Protein AF-A0A182YFZ0-F1 (afdb_monomer_lite)

pLDDT: mean 85.12, std 17.54, range [45.38, 98.5]

Secondary structure (DSSP, 8-state):
--TTTTTPPEEEEEEEEEETTEEEEEEEETT-S--EEEEHHHHHHH-HHHHHHHHHTT-------TT------------------

Sequence (85 aa):
MNGFEKGYIPEKILGATEGDKELLFLIQWKDKDRAQLVKSKDARKHCPQLVIDFYEERLIWQSVDTSTRVLLCDREEVDEPDPEV

Structure (mmCIF, N/CA/C/O backbone):
data_AF-A0A182YFZ0-F1
#
_entry.id   AF-A0A182YFZ0-F1
#
loop_
_atom_site.group_PDB
_atom_site.id
_atom_site.type_symbol
_atom_site.label_atom_id
_atom_site.label_alt_id
_atom_site.label_comp_id
_atom_site.label_asym_id
_atom_site.label_entity_id
_atom_site.label_seq_id
_atom_site.pdbx_PDB_ins_code
_atom_site.Cartn_x
_atom_site.Cartn_y
_atom_site.Cartn_z
_atom_site.occupancy
_atom_site.B_iso_or_equiv
_atom_site.auth_seq_id
_atom_site.auth_comp_id
_atom_site.auth_asym_id
_atom_site.auth_atom_id
_atom_site.pdbx_PDB_model_num
ATOM 1 N N . MET A 1 1 ? -8.863 -11.759 -8.888 1.00 63.19 1 MET A N 1
ATOM 2 C CA . MET A 1 1 ? -9.462 -10.441 -8.629 1.00 63.19 1 MET A CA 1
ATOM 3 C C . MET A 1 1 ? -8.992 -9.888 -7.301 1.00 63.19 1 MET A C 1
ATOM 5 O O . MET A 1 1 ? -9.214 -10.534 -6.274 1.00 63.19 1 MET A O 1
ATOM 9 N N . ASN A 1 2 ? -8.308 -8.745 -7.324 1.00 81.50 2 ASN A N 1
ATOM 10 C CA . ASN A 1 2 ? -7.868 -8.038 -6.114 1.00 81.50 2 ASN A CA 1
ATOM 11 C C . ASN A 1 2 ? -9.024 -7.189 -5.530 1.00 81.50 2 ASN A C 1
ATOM 13 O O . ASN A 1 2 ? -10.108 -7.127 -6.111 1.00 81.50 2 ASN A O 1
ATOM 17 N N . GLY A 1 3 ? -8.836 -6.582 -4.354 1.00 90.19 3 GLY A N 1
ATOM 18 C CA . GLY A 1 3 ? -9.875 -5.755 -3.722 1.00 90.19 3 GLY A CA 1
ATOM 19 C C . GLY A 1 3 ? -10.261 -4.516 -4.542 1.00 90.19 3 GLY A C 1
ATOM 20 O O . GLY A 1 3 ? -11.423 -4.115 -4.520 1.00 90.19 3 GLY A O 1
ATOM 21 N N . PHE A 1 4 ? -9.336 -3.971 -5.341 1.00 93.81 4 PHE A N 1
ATOM 22 C CA . PHE A 1 4 ? -9.593 -2.814 -6.204 1.00 93.81 4 PHE A CA 1
ATOM 23 C C . PHE A 1 4 ? -10.586 -3.126 -7.327 1.00 93.81 4 PHE A C 1
ATOM 25 O O . PHE A 1 4 ? -11.520 -2.360 -7.542 1.00 93.81 4 PHE A O 1
ATOM 32 N N . GLU A 1 5 ? -10.462 -4.282 -7.984 1.00 93.0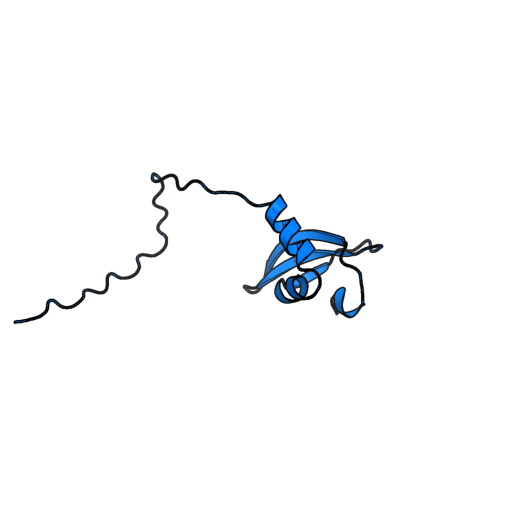6 5 GLU A N 1
ATOM 33 C CA . GLU A 1 5 ? -11.413 -4.727 -9.018 1.00 93.06 5 GLU A CA 1
ATOM 34 C C . GLU A 1 5 ? -12.835 -4.935 -8.476 1.00 93.06 5 GLU A C 1
ATOM 36 O O . GLU A 1 5 ? -13.804 -4.892 -9.229 1.00 93.06 5 GLU A O 1
ATOM 41 N N . LYS A 1 6 ? -12.972 -5.145 -7.161 1.00 93.44 6 LYS A N 1
ATOM 42 C CA . LYS A 1 6 ? -14.263 -5.285 -6.473 1.00 93.44 6 LYS A CA 1
ATOM 43 C C . LYS A 1 6 ? -14.824 -3.953 -5.964 1.00 93.44 6 LYS A C 1
ATOM 45 O O . LYS A 1 6 ? -15.877 -3.953 -5.332 1.00 93.44 6 LYS A O 1
ATOM 50 N N . GLY A 1 7 ? -14.121 -2.841 -6.190 1.00 94.06 7 GLY A N 1
ATOM 51 C CA . GLY A 1 7 ? -14.505 -1.520 -5.692 1.00 94.06 7 GLY A CA 1
ATOM 52 C C . GLY A 1 7 ? -14.383 -1.371 -4.174 1.00 94.06 7 GLY A C 1
ATOM 53 O O . GLY A 1 7 ? -15.080 -0.549 -3.584 1.00 94.06 7 GLY A O 1
ATOM 54 N N . TYR A 1 8 ? -13.545 -2.178 -3.514 1.00 96.44 8 TYR A N 1
ATOM 55 C CA . TYR A 1 8 ? -13.325 -2.037 -2.076 1.00 96.44 8 TYR A CA 1
ATOM 56 C C . TYR A 1 8 ? -12.507 -0.781 -1.780 1.00 96.44 8 TYR A C 1
ATOM 58 O O . TYR A 1 8 ? -11.567 -0.447 -2.502 1.00 96.44 8 TYR A O 1
ATOM 66 N N . ILE A 1 9 ? -12.851 -0.106 -0.686 1.00 97.44 9 ILE A N 1
ATOM 67 C CA . ILE A 1 9 ? -12.145 1.093 -0.240 1.00 97.44 9 ILE A CA 1
ATOM 68 C C . ILE A 1 9 ? -10.934 0.642 0.588 1.00 97.44 9 ILE A C 1
ATOM 70 O O . ILE A 1 9 ? -11.127 -0.058 1.588 1.00 97.44 9 ILE A O 1
ATOM 74 N N . PRO A 1 10 ? -9.697 0.982 0.188 1.00 97.81 10 PRO A N 1
ATOM 75 C CA . PRO A 1 10 ? -8.519 0.669 0.985 1.00 97.81 10 PRO A CA 1
ATOM 76 C C . PRO A 1 10 ? -8.537 1.508 2.267 1.00 97.81 10 PRO A C 1
ATOM 78 O O . PRO A 1 10 ? -8.812 2.705 2.226 1.00 97.81 10 PRO A O 1
ATOM 81 N N . GLU A 1 11 ? -8.263 0.873 3.401 1.00 97.75 11 GLU A N 1
ATOM 82 C CA . GLU A 1 11 ? -8.305 1.512 4.720 1.00 97.75 11 GLU A CA 1
ATOM 83 C C . GLU A 1 11 ? -6.910 1.682 5.318 1.00 97.75 11 GLU A C 1
ATOM 85 O O . GLU A 1 11 ? -6.602 2.739 5.858 1.00 97.75 11 GLU A O 1
ATOM 90 N N . LYS A 1 12 ? -6.052 0.657 5.214 1.00 97.69 12 LYS A N 1
ATOM 91 C CA . LYS A 1 12 ? -4.686 0.703 5.750 1.00 97.69 12 LYS A CA 1
ATOM 92 C C . LYS A 1 12 ? -3.761 -0.282 5.043 1.00 97.69 12 LYS A C 1
ATOM 94 O O . LYS A 1 12 ? -4.181 -1.375 4.670 1.00 97.69 12 LYS A O 1
ATOM 99 N N . ILE A 1 13 ? -2.483 0.065 4.910 1.00 98.38 13 ILE A N 1
ATOM 100 C CA . ILE A 1 13 ? -1.434 -0.897 4.555 1.00 98.38 13 ILE A CA 1
ATOM 101 C C . ILE A 1 13 ? -0.859 -1.471 5.852 1.00 98.38 13 ILE A C 1
ATOM 103 O O . ILE A 1 13 ? -0.317 -0.746 6.684 1.00 98.38 13 ILE A O 1
ATOM 107 N N . LEU A 1 14 ? -1.003 -2.780 6.045 1.00 97.62 14 LEU A N 1
ATOM 108 C CA . LEU A 1 14 ? -0.565 -3.469 7.261 1.00 97.62 14 LEU A CA 1
ATOM 109 C C . LEU A 1 14 ? 0.918 -3.843 7.207 1.00 97.62 14 LEU A C 1
ATOM 111 O O . LEU A 1 14 ? 1.597 -3.873 8.230 1.00 97.62 14 LEU A O 1
ATOM 115 N N . GLY A 1 15 ? 1.425 -4.113 6.008 1.00 97.81 15 GLY A N 1
ATOM 116 C CA . GLY A 1 15 ? 2.800 -4.530 5.790 1.00 97.81 15 GLY A CA 1
ATOM 117 C C . GLY A 1 15 ? 3.146 -4.595 4.312 1.00 97.81 15 GLY A C 1
ATOM 118 O O . GLY A 1 15 ? 2.292 -4.401 3.442 1.00 97.81 15 GLY A O 1
ATOM 119 N N . ALA A 1 16 ? 4.409 -4.898 4.043 1.00 97.75 16 ALA A N 1
ATOM 120 C CA . ALA A 1 16 ? 4.926 -5.092 2.702 1.00 97.75 16 ALA A CA 1
ATOM 121 C C . ALA A 1 16 ? 5.792 -6.353 2.653 1.00 97.75 16 ALA A C 1
ATOM 123 O O . ALA A 1 16 ? 6.395 -6.744 3.651 1.00 97.75 16 ALA A O 1
ATOM 124 N N . THR A 1 17 ? 5.833 -6.995 1.494 1.00 97.69 17 THR A N 1
ATOM 125 C CA . THR A 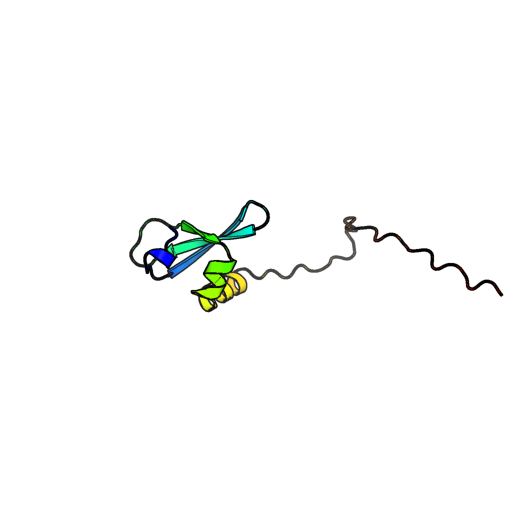1 17 ? 6.682 -8.157 1.230 1.00 97.69 17 THR A CA 1
ATOM 126 C C . THR A 1 17 ? 7.132 -8.137 -0.224 1.00 97.69 17 THR A C 1
ATOM 128 O O . THR A 1 17 ? 6.527 -7.457 -1.053 1.00 97.69 17 THR A O 1
ATOM 131 N N . GLU A 1 18 ? 8.186 -8.873 -0.539 1.00 96.31 18 GLU A N 1
ATOM 132 C CA . GLU A 1 18 ? 8.660 -9.050 -1.905 1.00 96.31 18 GLU A CA 1
ATOM 133 C C . GLU A 1 18 ? 8.333 -10.470 -2.372 1.00 96.31 18 GLU A C 1
ATOM 135 O O . GLU A 1 18 ? 8.594 -11.445 -1.670 1.00 96.31 18 GLU A O 1
ATOM 140 N N . GLY A 1 19 ? 7.739 -10.584 -3.556 1.00 91.88 19 GLY A N 1
ATOM 141 C CA . GLY A 1 19 ? 7.431 -11.852 -4.207 1.00 91.88 19 GLY A CA 1
ATOM 142 C C . GLY A 1 19 ? 7.669 -11.715 -5.702 1.00 91.88 19 GLY A C 1
ATOM 143 O O . GLY A 1 19 ? 7.279 -10.711 -6.292 1.00 91.88 19 GLY A O 1
ATOM 144 N N . ASP A 1 20 ? 8.352 -12.684 -6.310 1.00 91.06 20 ASP A N 1
ATOM 145 C CA . ASP A 1 20 ? 8.718 -12.657 -7.734 1.00 91.06 20 ASP A CA 1
ATOM 146 C C . ASP A 1 20 ? 9.424 -11.358 -8.174 1.00 91.06 20 ASP A C 1
ATOM 148 O O . ASP A 1 20 ? 9.197 -10.852 -9.273 1.00 91.06 20 ASP A O 1
ATOM 152 N N . LYS A 1 21 ? 10.293 -10.808 -7.309 1.00 93.25 21 LYS A N 1
ATOM 153 C CA . LYS A 1 21 ? 10.993 -9.520 -7.512 1.00 93.25 21 LYS A CA 1
ATOM 154 C C . LYS A 1 21 ? 10.053 -8.315 -7.649 1.00 93.25 21 LYS A C 1
ATOM 156 O O . LYS A 1 21 ? 10.427 -7.274 -8.190 1.00 93.25 21 LYS A O 1
ATOM 161 N N . GLU A 1 22 ? 8.811 -8.447 -7.193 1.00 95.00 22 GLU A N 1
ATOM 162 C CA . GLU A 1 22 ? 7.852 -7.356 -7.109 1.00 95.00 22 GLU A CA 1
ATOM 163 C C . GLU A 1 22 ? 7.497 -7.075 -5.649 1.00 95.00 22 GLU A C 1
ATOM 165 O O . GLU A 1 22 ? 7.224 -7.974 -4.857 1.00 95.00 22 GLU A O 1
ATOM 170 N N . LEU A 1 23 ? 7.443 -5.791 -5.297 1.00 96.81 23 LEU A N 1
ATOM 171 C CA . LEU A 1 23 ? 6.927 -5.354 -4.007 1.00 96.81 23 LEU A CA 1
ATOM 172 C C . LEU A 1 23 ? 5.401 -5.510 -3.969 1.00 96.81 23 LEU A C 1
ATOM 174 O O . LEU A 1 23 ? 4.696 -4.968 -4.834 1.00 96.81 23 LEU A O 1
ATOM 178 N N . LEU A 1 24 ? 4.897 -6.169 -2.930 1.00 97.69 24 LEU A N 1
ATOM 179 C CA . LEU A 1 24 ? 3.482 -6.309 -2.609 1.00 97.69 24 LEU A CA 1
ATOM 180 C C . LEU A 1 24 ? 3.162 -5.648 -1.267 1.00 97.69 24 LEU A C 1
ATOM 182 O O . LEU A 1 24 ? 3.940 -5.715 -0.319 1.00 97.69 24 LEU A O 1
ATOM 186 N N . PHE A 1 25 ? 1.972 -5.069 -1.177 1.00 97.88 25 PHE A N 1
ATOM 187 C CA . PHE A 1 25 ? 1.400 -4.532 0.050 1.00 97.88 25 PHE A CA 1
ATOM 188 C C . PHE A 1 25 ? 0.286 -5.436 0.557 1.00 97.88 25 PHE A C 1
ATOM 190 O O . PHE A 1 25 ? -0.555 -5.886 -0.220 1.00 97.88 25 PHE A O 1
ATOM 197 N N . LEU A 1 26 ? 0.247 -5.659 1.868 1.00 97.69 26 LEU A N 1
ATOM 198 C CA . LEU A 1 26 ? -0.888 -6.279 2.538 1.00 97.69 26 LEU A CA 1
ATOM 199 C C . LEU A 1 26 ? -1.894 -5.184 2.904 1.00 97.69 26 LEU A C 1
ATOM 201 O O . LEU A 1 26 ? -1.678 -4.436 3.856 1.00 97.69 26 LEU A O 1
ATOM 205 N N . ILE A 1 27 ? -2.973 -5.072 2.131 1.00 98.06 27 ILE A N 1
ATOM 206 C CA . ILE A 1 27 ? -3.974 -4.009 2.270 1.00 98.06 27 ILE A CA 1
ATOM 207 C C . ILE A 1 27 ? -5.179 -4.516 3.061 1.00 98.06 27 ILE A C 1
ATOM 209 O O . ILE A 1 27 ? -5.792 -5.524 2.699 1.00 98.06 27 ILE A O 1
ATOM 213 N N . GLN A 1 28 ? -5.515 -3.779 4.117 1.00 97.88 28 GLN A N 1
ATOM 214 C CA . GLN A 1 28 ? -6.777 -3.841 4.840 1.00 97.88 28 GLN A CA 1
ATOM 215 C C . GLN A 1 28 ? -7.819 -2.997 4.103 1.00 97.88 28 GLN A C 1
ATOM 217 O O . GLN A 1 28 ? -7.538 -1.874 3.677 1.00 97.88 28 GLN A O 1
ATOM 222 N N . TRP A 1 29 ? -9.025 -3.535 3.963 1.00 97.62 29 TRP A N 1
ATOM 223 C CA . TRP A 1 29 ? -10.131 -2.878 3.272 1.00 97.62 29 TRP A CA 1
ATOM 224 C C . TRP A 1 29 ? -11.213 -2.503 4.272 1.00 97.62 29 TRP A C 1
ATOM 226 O O . TRP A 1 29 ? -11.473 -3.257 5.213 1.00 97.62 29 TRP A O 1
ATOM 236 N N . LYS A 1 30 ? -11.875 -1.375 4.029 1.00 97.06 30 LYS A N 1
ATOM 237 C CA . LYS A 1 30 ? -12.963 -0.897 4.874 1.00 97.06 30 LYS A CA 1
ATOM 238 C C . LYS A 1 30 ? -14.104 -1.917 4.909 1.00 97.06 30 LYS A C 1
ATOM 240 O O . LYS A 1 30 ? -14.508 -2.437 3.866 1.00 97.06 30 LYS A O 1
ATOM 245 N N . ASP A 1 31 ? -14.612 -2.196 6.107 1.00 96.38 31 ASP A N 1
ATOM 246 C CA . ASP A 1 31 ? -15.712 -3.138 6.358 1.00 96.38 31 ASP A CA 1
ATOM 247 C C . ASP A 1 31 ? -15.447 -4.569 5.833 1.00 96.38 31 ASP A C 1
ATOM 249 O O . ASP A 1 31 ? -16.376 -5.306 5.476 1.00 96.38 31 ASP A O 1
ATOM 253 N N . LYS A 1 32 ? -14.172 -4.980 5.740 1.00 95.81 32 LYS A N 1
ATOM 254 C CA . LYS A 1 32 ? -13.765 -6.351 5.393 1.00 95.81 32 LYS A CA 1
ATOM 255 C C . LYS A 1 32 ? -12.836 -6.904 6.457 1.00 95.81 32 LYS A C 1
ATOM 257 O O . LYS A 1 32 ? -11.898 -6.247 6.863 1.00 95.81 32 LYS A O 1
ATOM 262 N N . ASP A 1 33 ? -13.029 -8.157 6.832 1.00 92.06 33 ASP A N 1
ATOM 263 C CA . ASP A 1 33 ? -12.182 -8.805 7.843 1.00 92.06 33 ASP A CA 1
ATOM 264 C C . ASP A 1 33 ? -10.861 -9.348 7.259 1.00 92.06 33 ASP A C 1
ATOM 266 O O . ASP A 1 33 ? -9.883 -9.600 7.953 1.00 92.06 33 ASP A O 1
ATOM 270 N N . ARG A 1 34 ? -10.810 -9.536 5.934 1.00 93.69 34 ARG A N 1
ATOM 271 C CA . ARG A 1 34 ? -9.668 -10.161 5.258 1.00 93.69 34 ARG A CA 1
ATOM 272 C C . ARG A 1 34 ? -8.835 -9.135 4.505 1.00 93.69 34 ARG A C 1
ATOM 274 O O . ARG A 1 34 ? -9.273 -8.617 3.475 1.00 93.69 34 ARG A O 1
ATOM 281 N N . ALA A 1 35 ? -7.604 -8.935 4.965 1.00 96.12 35 ALA A N 1
ATOM 282 C CA . ALA A 1 35 ? -6.576 -8.238 4.207 1.00 96.12 35 ALA A CA 1
ATOM 283 C C . ALA A 1 35 ? -6.142 -9.050 2.972 1.00 96.12 35 ALA A C 1
ATOM 285 O O . ALA A 1 35 ? -6.251 -10.280 2.936 1.00 96.12 35 ALA A O 1
ATOM 286 N N . GLN A 1 36 ? -5.654 -8.362 1.940 1.00 96.50 36 GLN A N 1
ATOM 287 C CA . GLN A 1 36 ? -5.210 -8.992 0.694 1.00 96.50 36 GLN A CA 1
ATOM 288 C C . GLN A 1 36 ? -3.866 -8.436 0.233 1.00 96.50 36 GLN A C 1
ATOM 290 O O . GLN A 1 36 ? -3.609 -7.242 0.367 1.00 96.50 36 GLN A O 1
ATOM 295 N N . LEU A 1 37 ? -3.034 -9.300 -0.354 1.00 96.69 37 LEU A N 1
ATOM 296 C CA . LEU A 1 37 ? -1.818 -8.871 -1.035 1.00 96.69 37 LEU A CA 1
ATOM 297 C C . LEU A 1 37 ? -2.166 -8.206 -2.363 1.00 96.69 37 LEU A C 1
ATOM 299 O O . LEU A 1 37 ? -2.932 -8.743 -3.167 1.00 96.69 37 LEU A O 1
ATOM 303 N N . VAL A 1 38 ? -1.577 -7.040 -2.591 1.00 96.31 38 VAL A N 1
ATOM 304 C CA . VAL A 1 38 ? -1.747 -6.258 -3.809 1.00 96.31 38 VAL A CA 1
ATOM 305 C C . VAL A 1 38 ? -0.394 -5.775 -4.297 1.00 96.31 38 VAL A C 1
ATOM 307 O O . VAL A 1 38 ? 0.446 -5.354 -3.505 1.00 96.31 38 VAL A O 1
ATOM 310 N N . LYS A 1 39 ? -0.174 -5.811 -5.612 1.00 96.38 39 LYS A N 1
ATOM 311 C CA . LYS A 1 39 ? 1.058 -5.300 -6.213 1.00 96.38 39 LYS A CA 1
ATOM 312 C C . LYS A 1 39 ? 1.216 -3.813 -5.903 1.00 96.38 39 LYS A C 1
ATOM 314 O O . LYS A 1 39 ? 0.275 -3.030 -6.045 1.00 96.38 39 LYS A O 1
ATOM 319 N N . SER A 1 40 ? 2.432 -3.396 -5.567 1.00 96.81 40 SER A N 1
ATOM 320 C CA . SER A 1 40 ? 2.764 -1.987 -5.310 1.00 96.81 40 SER A CA 1
ATOM 321 C C . SER A 1 40 ? 2.404 -1.055 -6.471 1.00 96.81 40 SER A C 1
ATOM 323 O O . SER A 1 40 ? 2.071 0.107 -6.252 1.00 96.81 40 SER A O 1
ATOM 325 N N . LYS A 1 41 ? 2.454 -1.545 -7.719 1.00 96.06 41 LYS A N 1
ATOM 326 C CA . LYS A 1 41 ? 2.024 -0.803 -8.917 1.00 96.06 41 LYS A CA 1
ATOM 327 C C . LYS A 1 41 ? 0.543 -0.409 -8.840 1.00 96.06 41 LYS A C 1
ATOM 329 O O . LYS A 1 41 ? 0.213 0.741 -9.118 1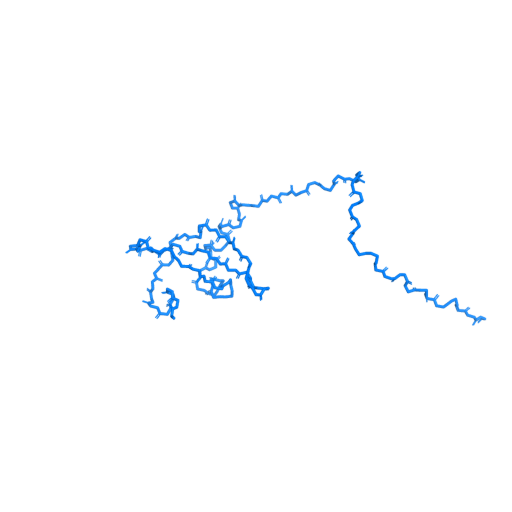.00 96.06 41 LYS A O 1
ATOM 334 N N . ASP A 1 42 ? -0.321 -1.319 -8.397 1.00 96.44 42 ASP A N 1
ATOM 335 C CA . ASP A 1 42 ? -1.759 -1.063 -8.288 1.00 96.44 42 ASP A CA 1
ATOM 336 C C . ASP A 1 42 ? -2.080 -0.156 -7.100 1.00 96.44 42 ASP A C 1
ATOM 338 O O . ASP A 1 42 ? -2.866 0.781 -7.243 1.00 96.44 42 ASP A O 1
ATOM 342 N N . ALA A 1 43 ? -1.435 -0.380 -5.952 1.00 97.50 43 ALA A N 1
ATOM 343 C CA . ALA A 1 43 ? -1.631 0.445 -4.760 1.00 97.50 43 ALA A CA 1
ATOM 344 C C . ALA A 1 43 ? -1.247 1.915 -5.009 1.00 97.50 43 ALA A C 1
ATOM 346 O O . ALA A 1 43 ? -2.020 2.815 -4.693 1.00 97.50 43 ALA A O 1
ATOM 347 N N . ARG A 1 44 ? -0.104 2.169 -5.665 1.00 97.38 44 ARG A N 1
ATOM 348 C CA . ARG A 1 44 ? 0.330 3.531 -6.032 1.00 97.38 44 ARG A CA 1
ATOM 349 C C . ARG A 1 44 ? -0.659 4.247 -6.949 1.00 97.38 44 ARG A C 1
ATOM 351 O O . ARG A 1 44 ? -0.798 5.460 -6.859 1.00 97.38 44 ARG A O 1
ATOM 358 N N . LYS A 1 45 ? -1.340 3.506 -7.827 1.00 97.25 45 LYS A N 1
ATOM 359 C CA . LYS A 1 45 ? -2.333 4.064 -8.751 1.00 97.25 45 LYS A CA 1
ATOM 360 C C . LYS A 1 45 ? -3.649 4.412 -8.051 1.00 97.25 45 LYS A C 1
ATOM 362 O O . LYS A 1 45 ? -4.238 5.438 -8.368 1.00 97.25 45 LYS A O 1
ATOM 367 N N . HIS A 1 46 ? -4.120 3.559 -7.142 1.00 97.56 46 HIS A N 1
ATOM 368 C CA . HIS A 1 46 ? -5.460 3.688 -6.556 1.00 97.56 46 HIS A CA 1
ATOM 369 C C . HIS A 1 46 ? -5.481 4.449 -5.227 1.00 97.56 46 HIS A C 1
ATOM 371 O O . HIS A 1 46 ? -6.457 5.132 -4.936 1.00 97.56 46 HIS A O 1
ATOM 377 N N . CYS A 1 47 ? -4.431 4.341 -4.412 1.00 97.62 47 CYS A N 1
ATOM 378 C CA . CYS A 1 47 ? -4.372 4.947 -3.082 1.00 97.62 47 CYS A CA 1
ATOM 379 C C . CYS A 1 47 ? -2.960 5.467 -2.748 1.00 97.62 47 CYS A C 1
ATOM 381 O O . CYS A 1 47 ? -2.333 4.990 -1.802 1.00 97.62 47 CYS A O 1
ATOM 383 N N . PRO A 1 48 ? -2.437 6.450 -3.506 1.00 98.12 48 PRO A N 1
ATOM 384 C CA . PRO A 1 48 ? -1.071 6.943 -3.330 1.00 98.12 48 PRO A CA 1
ATOM 385 C C . PRO A 1 48 ? -0.805 7.521 -1.935 1.00 98.12 48 PRO A C 1
ATOM 387 O O . PRO A 1 48 ? 0.271 7.286 -1.401 1.00 98.12 48 PRO A O 1
ATOM 390 N N . GLN A 1 49 ? -1.774 8.216 -1.325 1.00 98.44 49 GLN A N 1
ATOM 391 C CA . GLN A 1 49 ? -1.607 8.796 0.018 1.00 98.44 49 GLN A CA 1
ATOM 392 C C . GLN A 1 49 ? -1.363 7.712 1.075 1.00 98.44 49 GLN A C 1
ATOM 394 O O . GLN A 1 49 ? -0.367 7.761 1.776 1.00 98.44 49 GLN A O 1
ATOM 399 N N . LEU A 1 50 ? -2.159 6.638 1.061 1.00 98.12 50 LEU A N 1
ATOM 400 C CA . LEU A 1 50 ? -1.967 5.475 1.937 1.00 98.12 50 LEU A CA 1
ATOM 401 C C . LEU A 1 50 ? -0.590 4.814 1.787 1.00 98.12 50 LEU A C 1
ATOM 403 O O . LEU A 1 50 ? -0.048 4.280 2.752 1.00 98.12 50 LEU A O 1
ATOM 407 N N . VAL A 1 51 ? -0.038 4.809 0.570 1.00 98.25 51 VAL A N 1
ATOM 408 C CA . VAL A 1 51 ? 1.314 4.292 0.323 1.00 98.25 51 VAL A CA 1
ATOM 409 C C . VAL A 1 51 ? 2.363 5.219 0.934 1.00 98.25 51 VAL A C 1
ATOM 411 O O . VAL A 1 51 ? 3.315 4.724 1.530 1.00 98.25 51 VAL A O 1
ATOM 414 N N . ILE A 1 52 ? 2.191 6.535 0.803 1.00 98.50 52 ILE A N 1
ATOM 415 C CA . ILE A 1 52 ? 3.087 7.538 1.391 1.00 98.50 52 ILE A CA 1
ATOM 416 C C . ILE A 1 52 ? 3.058 7.427 2.917 1.00 98.50 52 ILE A C 1
ATOM 418 O O . ILE A 1 52 ? 4.107 7.175 3.505 1.00 98.50 52 ILE A O 1
ATOM 422 N N . ASP A 1 53 ? 1.872 7.473 3.526 1.00 98.19 53 ASP A N 1
ATOM 423 C CA . ASP A 1 53 ? 1.685 7.370 4.978 1.00 98.19 53 ASP A CA 1
ATOM 424 C C . ASP A 1 53 ? 2.368 6.113 5.540 1.00 98.19 53 ASP A C 1
ATOM 426 O O . ASP A 1 53 ? 3.090 6.154 6.537 1.00 98.19 53 ASP A O 1
ATOM 430 N N . PHE A 1 54 ? 2.205 4.974 4.856 1.00 98.00 54 PHE A N 1
ATOM 431 C CA . PHE A 1 54 ? 2.828 3.713 5.252 1.00 98.00 54 PHE A CA 1
ATOM 432 C C . PHE A 1 54 ? 4.357 3.800 5.329 1.00 98.00 54 PHE A C 1
ATOM 434 O O . PHE A 1 54 ? 4.953 3.221 6.247 1.00 98.00 54 PHE A O 1
ATOM 441 N N . TYR A 1 55 ? 4.983 4.480 4.365 1.00 97.38 55 TYR A N 1
ATOM 442 C CA . TYR A 1 55 ? 6.429 4.668 4.332 1.00 97.38 55 TYR A CA 1
ATOM 443 C C . TYR A 1 55 ? 6.901 5.719 5.327 1.00 97.38 55 TYR A C 1
ATOM 445 O O . TYR A 1 55 ? 7.926 5.495 5.962 1.00 97.38 55 TYR A O 1
ATOM 453 N N . GLU A 1 56 ? 6.170 6.818 5.500 1.00 96.88 56 GLU A N 1
ATOM 454 C CA . GLU A 1 56 ? 6.509 7.856 6.478 1.00 96.88 56 GLU A CA 1
ATOM 455 C C . GLU A 1 56 ? 6.533 7.293 7.904 1.00 96.88 56 GLU A C 1
ATOM 457 O O . GLU A 1 56 ? 7.490 7.520 8.641 1.00 96.88 56 GLU A O 1
ATOM 462 N N . GLU A 1 57 ? 5.552 6.458 8.261 1.00 95.19 57 GLU A N 1
ATOM 463 C CA . GLU A 1 57 ? 5.500 5.767 9.557 1.00 95.19 57 GLU A CA 1
ATOM 464 C C . GLU A 1 57 ? 6.674 4.793 9.792 1.00 95.19 57 GLU A C 1
ATOM 466 O O . GLU A 1 57 ? 6.949 4.419 10.933 1.00 95.19 57 GLU A O 1
ATOM 471 N N . ARG A 1 58 ? 7.332 4.319 8.725 1.00 93.44 58 ARG A N 1
ATOM 472 C CA . ARG A 1 58 ? 8.344 3.241 8.760 1.00 93.44 58 ARG A CA 1
ATOM 473 C C . ARG A 1 58 ? 9.713 3.682 8.249 1.00 93.44 58 ARG A C 1
ATOM 475 O O . ARG A 1 58 ? 10.586 2.836 8.053 1.00 93.44 58 ARG A O 1
ATOM 482 N N . LEU A 1 59 ? 9.908 4.977 8.011 1.00 94.00 59 LEU A N 1
ATOM 483 C CA . LEU A 1 59 ? 11.151 5.507 7.471 1.00 94.00 59 LEU A CA 1
ATOM 484 C C . LEU A 1 59 ? 12.261 5.393 8.522 1.00 94.00 59 LEU A C 1
ATOM 486 O O . LEU A 1 59 ? 12.199 6.013 9.582 1.00 94.00 59 LEU A O 1
ATOM 490 N N . ILE A 1 60 ? 13.290 4.603 8.219 1.00 90.75 60 ILE A N 1
ATOM 491 C CA . ILE A 1 60 ? 14.463 4.430 9.079 1.00 90.75 60 ILE A CA 1
ATOM 492 C C . ILE A 1 60 ? 15.684 4.960 8.336 1.00 90.75 60 ILE A C 1
ATOM 494 O O . ILE A 1 60 ? 16.023 4.482 7.254 1.00 90.75 60 ILE A O 1
ATOM 498 N N . TRP A 1 61 ? 16.368 5.926 8.946 1.00 89.06 61 TRP A N 1
ATOM 499 C CA . TRP A 1 61 ? 17.645 6.433 8.458 1.00 89.06 61 TRP A CA 1
ATOM 500 C C . TRP A 1 61 ? 18.769 5.530 8.965 1.00 89.06 61 TRP A C 1
ATOM 502 O O . TRP A 1 61 ? 19.000 5.438 10.170 1.00 89.06 61 TRP A O 1
ATOM 512 N N . GLN A 1 62 ? 19.471 4.853 8.059 1.00 83.31 62 GLN A N 1
ATOM 513 C CA . GLN A 1 62 ? 20.702 4.152 8.415 1.00 83.31 62 GLN A CA 1
ATOM 514 C C . GLN A 1 62 ? 21.851 5.162 8.435 1.00 83.31 62 GLN A C 1
ATOM 516 O O . GLN A 1 62 ? 22.122 5.816 7.429 1.00 83.31 62 GLN A O 1
ATOM 521 N N . SER A 1 63 ? 22.528 5.295 9.577 1.00 78.88 63 SER A N 1
ATOM 522 C CA . SER A 1 63 ? 23.819 5.979 9.614 1.00 78.88 63 SER A CA 1
ATOM 523 C C . SER A 1 63 ? 24.840 5.065 8.954 1.00 78.88 63 SER A C 1
ATOM 525 O O . SER A 1 63 ? 24.990 3.915 9.371 1.00 78.88 63 SER A O 1
ATOM 527 N N . VAL A 1 64 ? 25.532 5.557 7.930 1.00 73.31 64 VAL A N 1
ATOM 528 C CA . VAL A 1 64 ? 26.699 4.861 7.388 1.00 73.31 64 VAL A CA 1
ATOM 529 C C . VAL A 1 64 ? 27.792 4.903 8.450 1.00 73.31 64 VAL A C 1
ATOM 531 O O . VAL A 1 64 ? 28.500 5.893 8.602 1.00 73.31 64 VAL A O 1
ATOM 534 N N . ASP A 1 65 ? 27.888 3.852 9.257 1.00 69.00 65 ASP A N 1
ATOM 535 C CA . ASP A 1 65 ? 29.066 3.663 10.086 1.00 69.00 65 ASP A CA 1
ATOM 536 C C . ASP A 1 65 ? 30.202 3.229 9.157 1.00 69.00 65 ASP A C 1
ATOM 538 O O . ASP A 1 65 ? 30.190 2.132 8.591 1.00 69.00 65 ASP A O 1
ATOM 542 N N . THR A 1 66 ? 31.168 4.120 8.946 1.00 60.97 66 THR A N 1
ATOM 543 C CA . THR A 1 66 ? 32.308 3.920 8.040 1.00 60.97 66 THR A CA 1
ATOM 544 C C . T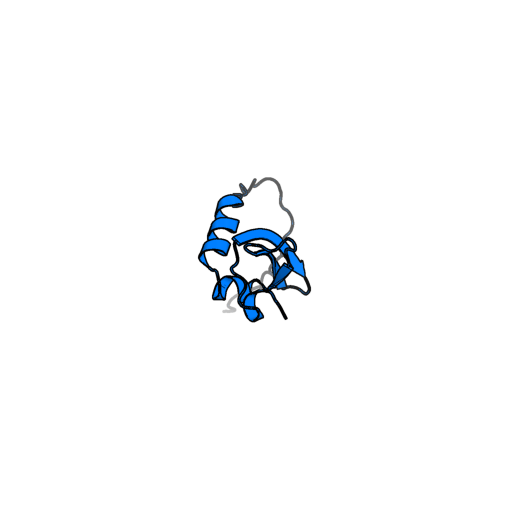HR A 1 66 ? 33.178 2.711 8.431 1.00 60.97 66 THR A C 1
ATOM 546 O O . THR A 1 66 ? 34.116 2.377 7.710 1.00 60.97 66 THR A O 1
ATOM 549 N N . SER A 1 67 ? 32.903 2.033 9.553 1.00 61.00 67 SER A N 1
ATOM 550 C CA . SER A 1 67 ? 33.703 0.908 10.038 1.00 61.00 67 SER A CA 1
ATOM 551 C C . SER A 1 67 ? 33.310 -0.458 9.463 1.00 61.00 67 SER A C 1
ATOM 553 O O . SER A 1 67 ? 34.124 -1.378 9.497 1.00 61.00 67 SER A O 1
ATOM 555 N N . THR A 1 68 ? 32.134 -0.624 8.849 1.00 48.69 68 THR A N 1
ATOM 556 C CA . THR A 1 68 ? 31.775 -1.919 8.237 1.00 48.69 68 THR A CA 1
ATOM 557 C C . THR A 1 68 ? 31.803 -1.830 6.715 1.00 48.69 68 THR A C 1
ATOM 559 O O . THR A 1 68 ? 30.793 -1.558 6.070 1.00 48.69 68 THR A O 1
ATOM 562 N N . ARG A 1 69 ? 32.970 -2.114 6.118 1.00 54.38 69 ARG A N 1
ATOM 563 C CA . ARG A 1 69 ? 33.071 -2.532 4.709 1.00 54.38 69 ARG A CA 1
ATOM 564 C C . ARG A 1 69 ? 32.314 -3.853 4.546 1.00 54.38 69 ARG A C 1
ATOM 566 O O . ARG A 1 69 ? 32.908 -4.924 4.622 1.00 54.38 69 ARG A O 1
ATOM 573 N N . VAL A 1 70 ? 31.003 -3.790 4.332 1.00 52.38 70 VAL A N 1
ATOM 574 C CA . VAL A 1 70 ? 30.295 -4.890 3.677 1.00 52.38 70 VAL A CA 1
ATOM 575 C C . VAL A 1 70 ? 30.495 -4.674 2.187 1.00 52.38 70 VAL A C 1
ATOM 577 O O . VAL A 1 70 ? 30.049 -3.675 1.628 1.00 52.38 70 VAL A O 1
ATOM 580 N N . LEU A 1 71 ? 31.247 -5.591 1.588 1.00 56.28 71 LEU A N 1
ATOM 581 C CA . LEU A 1 71 ? 31.508 -5.689 0.160 1.00 56.28 71 LEU A CA 1
ATOM 582 C C . LEU A 1 71 ? 30.175 -5.643 -0.601 1.00 56.28 71 LEU A C 1
ATOM 584 O O . LEU A 1 71 ? 29.442 -6.628 -0.650 1.00 56.28 71 LEU A O 1
ATOM 588 N N . LEU A 1 72 ? 29.843 -4.489 -1.170 1.00 56.12 72 LEU A N 1
ATOM 589 C CA . LEU A 1 72 ? 28.757 -4.348 -2.128 1.00 56.12 72 LEU A CA 1
ATOM 590 C C . LEU A 1 72 ? 29.359 -3.780 -3.409 1.00 56.12 72 LEU A C 1
ATOM 592 O O . LEU A 1 72 ? 29.581 -2.581 -3.520 1.00 56.12 72 LEU A O 1
ATOM 596 N N . CYS A 1 73 ? 29.605 -4.706 -4.341 1.00 45.38 73 CYS A N 1
ATOM 597 C CA . CYS A 1 73 ? 30.060 -4.507 -5.716 1.00 45.38 73 CYS A CA 1
ATOM 598 C C . CYS A 1 73 ? 31.390 -3.755 -5.864 1.00 45.38 73 CYS A C 1
ATOM 600 O O . CYS A 1 73 ? 31.411 -2.533 -5.999 1.00 45.38 73 CYS A O 1
ATOM 602 N N . ASP A 1 74 ? 32.483 -4.512 -5.988 1.00 46.28 74 ASP A N 1
ATOM 603 C CA . ASP A 1 74 ? 33.578 -4.122 -6.877 1.00 46.28 74 ASP A CA 1
ATOM 604 C C . ASP A 1 74 ? 32.968 -3.880 -8.264 1.00 46.28 74 ASP A C 1
ATOM 606 O O . ASP A 1 74 ? 32.644 -4.799 -9.015 1.00 46.28 74 ASP A O 1
ATOM 610 N N . ARG A 1 75 ? 32.691 -2.614 -8.563 1.00 52.47 75 ARG A N 1
ATOM 611 C CA . ARG A 1 75 ? 32.502 -2.160 -9.932 1.00 52.47 75 ARG A CA 1
ATOM 612 C C . ARG A 1 75 ? 33.889 -2.313 -10.542 1.00 52.47 75 ARG A C 1
ATOM 614 O O . ARG A 1 75 ? 34.792 -1.631 -10.069 1.00 52.47 75 ARG A O 1
ATOM 621 N N . GLU A 1 76 ? 34.057 -3.256 -11.471 1.00 50.88 76 GLU A N 1
ATOM 622 C CA . GLU A 1 76 ? 35.302 -3.436 -12.226 1.00 50.88 76 GLU A CA 1
ATOM 623 C C . GLU A 1 76 ? 35.896 -2.062 -12.548 1.00 50.88 76 GLU A C 1
ATOM 625 O O . GLU A 1 76 ? 35.239 -1.216 -13.164 1.00 50.88 76 GLU A O 1
ATOM 630 N N . GLU A 1 77 ? 37.105 -1.830 -12.044 1.00 55.31 77 GLU A N 1
ATOM 631 C CA . GLU A 1 77 ? 37.946 -0.721 -12.455 1.00 55.31 77 GLU A CA 1
ATOM 632 C C . GLU A 1 77 ? 38.221 -0.965 -13.938 1.00 55.31 77 GLU A C 1
ATOM 634 O O . GLU A 1 77 ? 38.950 -1.882 -14.312 1.00 55.31 77 GLU A O 1
ATOM 639 N N . VAL A 1 78 ? 37.515 -0.235 -14.801 1.00 56.75 78 VAL A N 1
AT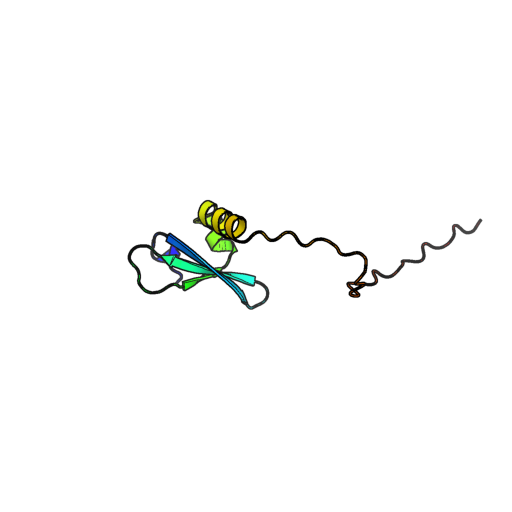OM 640 C CA . VAL A 1 78 ? 37.865 -0.194 -16.214 1.00 56.75 78 VAL A CA 1
ATOM 641 C C . VAL A 1 78 ? 39.179 0.571 -16.252 1.00 56.75 78 VAL A C 1
ATOM 643 O O . VAL A 1 78 ? 39.175 1.786 -16.068 1.00 56.75 78 VAL A O 1
ATOM 646 N N . ASP A 1 79 ? 40.285 -0.155 -16.413 1.00 53.06 79 ASP A N 1
ATOM 647 C CA . ASP A 1 79 ? 41.563 0.404 -16.849 1.00 53.06 79 ASP A CA 1
ATOM 648 C C . ASP A 1 79 ? 41.283 1.193 -18.138 1.00 53.06 79 ASP A C 1
ATOM 650 O O . ASP A 1 79 ? 41.115 0.626 -19.222 1.00 53.06 79 ASP A O 1
ATOM 654 N N . GLU A 1 80 ? 41.130 2.511 -18.009 1.00 59.91 80 GLU A N 1
ATOM 655 C CA . GLU A 1 80 ? 41.222 3.421 -19.144 1.00 59.91 80 GLU A CA 1
ATOM 656 C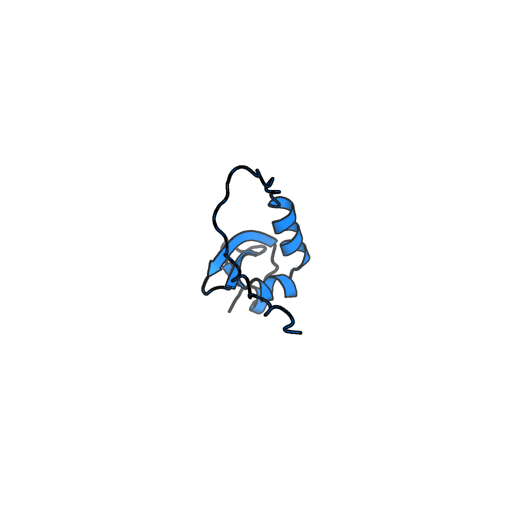 C . GLU A 1 80 ? 42.640 3.240 -19.701 1.00 59.91 80 GLU A C 1
ATOM 658 O O . GLU A 1 80 ? 43.601 3.440 -18.952 1.00 59.91 80 GLU A O 1
ATOM 663 N N . PRO A 1 81 ? 42.816 2.818 -20.967 1.00 65.50 81 PRO A N 1
ATOM 664 C CA . PRO A 1 81 ? 44.153 2.676 -21.512 1.00 65.50 81 PRO A CA 1
ATOM 665 C C . PRO A 1 81 ? 44.838 4.042 -21.483 1.00 65.50 81 PRO A C 1
ATOM 667 O O . PRO A 1 81 ? 44.273 5.038 -21.944 1.00 65.50 81 PRO A O 1
ATOM 670 N N . ASP A 1 82 ? 46.051 4.059 -20.926 1.00 60.97 82 ASP A N 1
ATOM 671 C CA . ASP A 1 82 ? 46.963 5.202 -20.950 1.00 60.97 82 ASP A CA 1
ATOM 672 C C . ASP A 1 82 ? 46.978 5.767 -22.380 1.00 60.97 82 ASP A C 1
ATOM 674 O O . ASP A 1 82 ? 47.135 4.978 -23.323 1.00 60.97 82 ASP A O 1
ATOM 678 N N . PRO A 1 83 ? 46.744 7.075 -22.599 1.00 60.75 83 PRO A N 1
ATOM 679 C CA . PRO A 1 83 ? 46.903 7.646 -23.923 1.00 60.75 83 PRO A CA 1
ATOM 680 C C . PRO A 1 83 ? 48.364 7.475 -24.351 1.00 60.75 83 PRO A C 1
ATOM 682 O O . PRO A 1 83 ? 49.233 8.273 -24.006 1.00 60.75 83 PRO A O 1
ATOM 685 N N . GLU A 1 84 ? 48.635 6.406 -25.099 1.00 62.94 84 GLU A N 1
ATOM 686 C CA . GLU A 1 84 ? 49.899 6.235 -25.793 1.00 62.94 84 GLU A CA 1
ATOM 687 C C . GLU A 1 84 ? 50.097 7.427 -26.746 1.00 62.94 84 GLU A C 1
ATOM 689 O O . GLU A 1 84 ? 49.311 7.633 -27.676 1.00 62.94 84 GLU A O 1
ATOM 694 N N . VAL A 1 85 ? 51.217 8.118 -26.489 1.00 55.56 85 VAL A N 1
ATOM 695 C CA . VAL A 1 85 ? 51.981 9.122 -27.265 1.00 55.56 85 VAL A CA 1
ATOM 696 C C . VAL A 1 85 ? 51.468 10.561 -27.367 1.00 55.56 85 VAL A C 1
ATOM 698 O O . VAL A 1 85 ? 50.490 10.837 -28.094 1.00 55.56 85 VAL A O 1
#

Foldseek 3Di:
DDCVVVVFAFDAFPDWDADPNFIWTQTDTPPDPHTDTDTPVVCCVPPVPRVVVVCVVVPDDDDPPVPDPPDDDPPPPPPPDDPDD

Organism: Anopheles stephensi (NCBI:txid30069)

Radius of gyration: 21.14 Å; chains: 1; bounding box: 68×22×37 Å

InterPro domains:
  IPR000953 Chromo/chromo shadow domain [PS50013] (8-66)
  IPR008251 Chromo shadow domain [PF01393] (4-63)
  IPR008251 Chromo shadow domain [SM00300] (2-64)
  IPR016197 Chromo-like domain superfamily [SSF54160] (2-62)
  IPR051219 Heterochromatin-associated chromo domain-containing protein [PTHR22812] (3-60)